Protein AF-A0A4Z2ERW6-F1 (afdb_monomer)

pLDDT: mean 84.82, std 13.08, range [41.69, 97.94]

Organism: NCBI:txid230148

Foldseek 3Di:
DVLLVCCLVQPPPNPVCLLVVLVVQLPDPPCVSPLVSLVSLLSNLLSCLPPDPVVCVSVVVSCLPVVVSLLVLLVVLLPPPDPSSVSSNVSSVSSVCSNPVRHHPCVNCPPVNVVSVVVSVVSNVPDDDPDDPPPPPDD

Nearest PDB structures (foldseek):
  4mfu-assembly1_A  TM=7.090E-01  e=1.051E+00  Homo sapiens
  8e0m-assembly2_F  TM=5.881E-01  e=2.092E+00  synthetic construct
  8e0m-assembly4_L  TM=5.191E-01  e=3.101E+00  synthetic construct
  6l88-assembly1_D  TM=2.993E-01  e=3.101E+00  Homo sapiens

Mean predicted aligned error: 7.33 Å

Secondary structure (DSSP, 8-state):
-HHHHHHHHHTTTT-THHHHHHHHHHH-S-GGGHHHHHHHHHHHHHHSTTS-SGGGHHHHHHHHHHHHHHHHHHHHHTT--SHHHHHHHHHHHHHHHHHHSS---TTTS-HHHHHHHHHHHHHHHTSPPPPP-------

Structure (mmCIF, N/CA/C/O backbone):
data_AF-A0A4Z2ERW6-F1
#
_entry.id   AF-A0A4Z2ERW6-F1
#
loop_
_atom_site.group_PDB
_atom_site.id
_atom_site.type_symbol
_atom_site.label_atom_id
_atom_site.label_alt_id
_atom_site.label_comp_id
_atom_site.label_asym_id
_atom_site.label_entity_id
_atom_site.label_seq_id
_atom_site.pdbx_PDB_ins_code
_atom_site.Cartn_x
_atom_site.Cartn_y
_atom_site.Cartn_z
_atom_site.occupancy
_atom_site.B_iso_or_equiv
_ato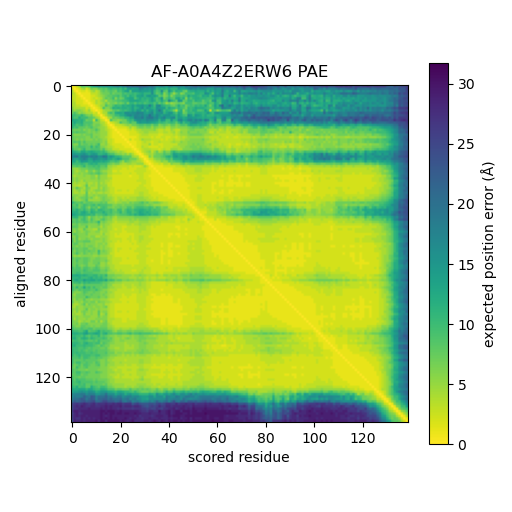m_site.auth_seq_id
_atom_site.auth_comp_id
_atom_site.auth_asym_id
_atom_site.auth_atom_id
_atom_site.pdbx_PDB_model_num
ATOM 1 N N . MET A 1 1 ? 9.194 -2.148 13.647 1.00 50.56 1 MET A N 1
ATOM 2 C CA . MET A 1 1 ? 8.745 -2.447 15.026 1.00 50.56 1 MET A CA 1
ATOM 3 C C . MET A 1 1 ? 8.130 -1.228 15.716 1.00 50.56 1 MET A C 1
ATOM 5 O O . MET A 1 1 ? 7.009 -1.355 16.183 1.00 50.56 1 MET A O 1
ATOM 9 N N . CYS A 1 2 ? 8.756 -0.044 15.706 1.00 67.50 2 CYS A N 1
ATOM 10 C CA . CYS A 1 2 ? 8.207 1.149 16.380 1.00 67.50 2 CYS A CA 1
ATOM 11 C C . CYS A 1 2 ? 6.867 1.635 15.795 1.00 67.50 2 CYS A C 1
ATOM 13 O O . CYS A 1 2 ? 5.915 1.847 16.535 1.00 67.50 2 CYS A O 1
ATOM 15 N N . LEU A 1 3 ? 6.742 1.703 14.463 1.00 66.62 3 LEU A N 1
ATOM 16 C CA . LEU A 1 3 ? 5.506 2.159 13.810 1.00 66.62 3 LEU A CA 1
ATOM 17 C C . LEU A 1 3 ? 4.289 1.269 14.128 1.00 66.62 3 LEU A C 1
ATOM 19 O O . LEU A 1 3 ? 3.176 1.758 14.267 1.00 66.62 3 LEU A O 1
ATOM 23 N N . ARG A 1 4 ? 4.513 -0.040 14.307 1.00 67.44 4 ARG A N 1
ATOM 24 C CA . ARG A 1 4 ? 3.475 -0.997 14.717 1.00 67.44 4 ARG A CA 1
ATOM 25 C C . ARG A 1 4 ? 2.907 -0.665 16.086 1.00 67.44 4 ARG A C 1
ATOM 27 O O . ARG A 1 4 ? 1.699 -0.738 16.269 1.00 67.44 4 ARG A O 1
ATOM 34 N N . ALA A 1 5 ? 3.788 -0.358 17.036 1.00 66.94 5 ALA A N 1
ATOM 35 C CA . ALA A 1 5 ? 3.394 -0.038 18.397 1.00 66.94 5 ALA A CA 1
ATOM 36 C C . ALA A 1 5 ? 2.570 1.254 18.420 1.00 66.94 5 ALA A C 1
ATOM 38 O O . ALA A 1 5 ? 1.475 1.254 18.968 1.00 66.94 5 ALA A O 1
ATOM 39 N N . ILE A 1 6 ? 3.038 2.302 17.735 1.00 70.94 6 ILE A N 1
ATOM 40 C CA . ILE A 1 6 ? 2.335 3.590 17.693 1.00 70.94 6 ILE A CA 1
ATOM 41 C C . ILE A 1 6 ? 0.962 3.433 17.022 1.00 70.94 6 ILE A C 1
ATOM 43 O O . ILE A 1 6 ? -0.043 3.814 17.605 1.00 70.94 6 ILE A O 1
ATOM 47 N N . ILE A 1 7 ? 0.874 2.774 15.858 1.00 69.69 7 ILE A N 1
ATOM 48 C CA . ILE A 1 7 ? -0.420 2.543 15.187 1.00 69.69 7 ILE A CA 1
ATOM 49 C C . ILE A 1 7 ? -1.382 1.762 16.092 1.00 69.69 7 ILE A C 1
ATOM 51 O O . ILE A 1 7 ? -2.551 2.116 16.191 1.00 69.69 7 ILE A O 1
ATOM 55 N N . LYS A 1 8 ? -0.903 0.717 16.776 1.00 67.38 8 LYS A N 1
ATOM 56 C CA . LYS A 1 8 ? -1.744 -0.104 17.656 1.00 67.38 8 LYS A CA 1
ATOM 57 C C . LYS A 1 8 ? -2.319 0.682 18.841 1.00 67.38 8 LYS A C 1
ATOM 59 O O . LYS A 1 8 ? -3.409 0.342 19.291 1.00 67.38 8 LYS A O 1
ATOM 64 N N . HIS A 1 9 ? -1.579 1.656 19.367 1.00 69.00 9 HIS A N 1
ATOM 65 C CA . HIS A 1 9 ? -1.978 2.412 20.554 1.00 69.00 9 HIS A CA 1
ATOM 66 C C . HIS A 1 9 ? -2.701 3.725 20.228 1.00 69.00 9 HIS A C 1
ATOM 68 O O . HIS A 1 9 ? -3.566 4.129 21.002 1.00 69.00 9 HIS A O 1
ATOM 74 N N . ASP A 1 10 ? -2.402 4.345 19.083 1.00 71.69 10 ASP A N 1
ATOM 75 C CA . ASP A 1 10 ? -2.850 5.705 18.780 1.00 71.69 10 ASP A CA 1
ATOM 76 C C . ASP A 1 10 ? -3.828 5.803 17.600 1.00 71.69 10 ASP A C 1
ATOM 78 O O . ASP A 1 10 ? -4.495 6.824 17.463 1.00 71.69 10 ASP A O 1
ATOM 82 N N . PHE A 1 11 ? -3.984 4.779 16.756 1.00 67.44 11 PHE A N 1
ATOM 83 C CA . PHE A 1 11 ? -4.974 4.798 15.670 1.00 67.44 11 PHE A CA 1
ATOM 84 C C . PHE A 1 11 ? -6.247 4.014 16.062 1.00 67.44 11 PHE A C 1
ATOM 86 O O . PHE A 1 11 ? -6.133 2.931 16.640 1.00 67.44 11 PHE A O 1
ATOM 93 N N . PRO A 1 12 ? -7.464 4.520 15.761 1.00 58.66 12 PRO A N 1
ATOM 94 C CA . PRO A 1 12 ? -7.774 5.741 15.002 1.00 58.66 12 PRO A CA 1
ATOM 95 C C . PRO A 1 12 ? -7.845 7.038 15.821 1.00 58.66 12 PRO A C 1
ATOM 97 O O . PRO A 1 12 ? -7.903 8.107 15.229 1.00 58.66 12 PRO A O 1
ATOM 100 N N . GLY A 1 13 ? -7.847 6.979 17.155 1.00 70.50 13 GLY A N 1
ATOM 101 C CA . GLY A 1 13 ? -8.175 8.141 17.993 1.00 70.50 13 GLY A CA 1
ATOM 102 C C . GLY A 1 13 ? -7.137 9.273 17.996 1.00 70.50 13 GLY A C 1
ATOM 103 O O . GLY A 1 13 ? -7.459 10.414 17.688 1.00 70.50 13 GLY A O 1
ATOM 104 N N . ARG A 1 14 ? -5.890 8.983 18.375 1.00 55.84 14 ARG A N 1
ATOM 105 C CA . ARG A 1 14 ? -4.827 9.983 18.603 1.00 55.84 14 ARG A CA 1
ATOM 106 C C . ARG A 1 14 ? -3.962 10.275 17.374 1.00 55.84 14 ARG A C 1
ATOM 108 O O . ARG A 1 14 ? -3.227 11.258 17.386 1.00 55.84 14 ARG A O 1
ATOM 115 N N . TRP A 1 15 ? -4.026 9.453 16.322 1.00 62.94 15 TRP A N 1
ATOM 116 C CA . TRP A 1 15 ? -3.133 9.573 15.164 1.00 62.94 15 TRP A CA 1
ATOM 117 C C . TRP A 1 15 ? -3.826 9.420 13.803 1.00 62.94 15 TRP A C 1
ATOM 119 O O . TRP A 1 15 ? -3.407 8.636 12.955 1.00 62.94 15 TRP A O 1
ATOM 129 N N . THR A 1 16 ? -4.868 10.212 13.558 1.00 67.62 16 THR A N 1
ATOM 130 C CA . THR A 1 16 ? -5.555 10.299 12.252 1.00 67.62 16 THR A CA 1
ATOM 131 C C . THR A 1 16 ? -4.642 10.804 11.126 1.00 67.62 16 THR A C 1
ATOM 133 O O . THR A 1 16 ? -4.695 10.295 10.009 1.00 67.62 16 THR A O 1
ATOM 136 N N . ALA A 1 17 ? -3.713 11.713 11.445 1.00 74.38 17 ALA A N 1
ATOM 137 C CA . ALA A 1 17 ? -2.782 12.335 10.495 1.00 74.38 17 ALA A CA 1
ATOM 138 C C . ALA A 1 17 ? -1.826 11.356 9.779 1.00 74.38 17 ALA A C 1
ATOM 140 O O . ALA A 1 17 ? -1.122 11.745 8.843 1.00 74.38 17 ALA A O 1
ATOM 141 N N . ILE A 1 18 ? -1.744 10.091 10.2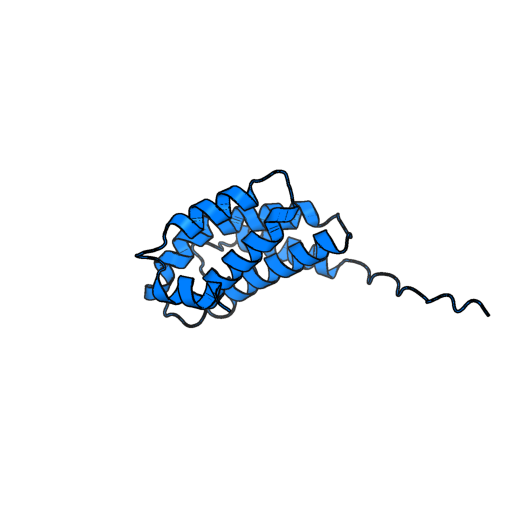14 1.00 75.19 18 ILE A N 1
ATOM 142 C CA . ILE A 1 18 ? -0.964 9.073 9.500 1.00 75.19 18 ILE A CA 1
ATOM 143 C C . ILE A 1 18 ? -1.540 8.802 8.106 1.00 75.19 18 ILE A C 1
ATOM 145 O O . ILE A 1 18 ? -0.771 8.599 7.167 1.00 75.19 18 ILE A O 1
ATOM 149 N N . VAL A 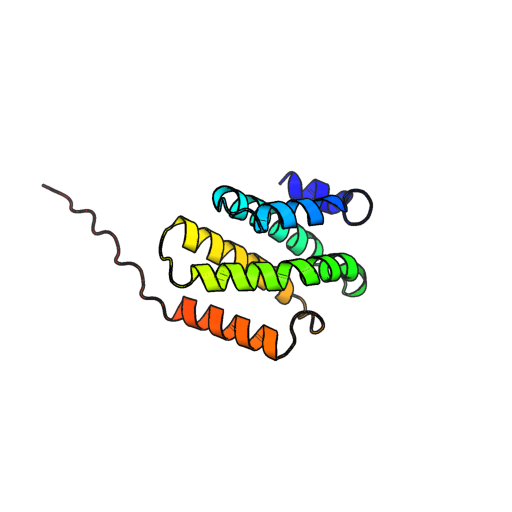1 19 ? -2.867 8.853 7.960 1.00 80.12 19 VAL A N 1
ATOM 150 C CA . VAL A 1 19 ? -3.551 8.677 6.674 1.00 80.12 19 VAL A CA 1
ATOM 151 C C . VAL A 1 19 ? -3.142 9.816 5.734 1.00 80.12 19 VAL A C 1
ATOM 153 O O . VAL A 1 19 ? -2.620 9.568 4.648 1.00 80.12 19 VAL A O 1
ATOM 156 N N . ASP A 1 20 ? -3.223 11.062 6.193 1.00 82.81 20 ASP A N 1
ATOM 157 C CA . ASP A 1 20 ? -2.844 12.222 5.379 1.00 82.81 20 ASP A CA 1
ATOM 158 C C . ASP A 1 20 ? -1.377 12.160 4.935 1.00 82.81 20 ASP A C 1
ATOM 160 O O . ASP A 1 20 ? -1.062 12.344 3.758 1.00 82.81 20 ASP A O 1
ATOM 164 N N . LYS A 1 21 ? -0.463 11.809 5.851 1.00 84.00 21 LYS A N 1
ATOM 165 C CA . LYS A 1 21 ? 0.968 11.679 5.534 1.00 84.00 21 LYS A CA 1
ATOM 166 C C . LYS A 1 21 ? 1.242 10.564 4.528 1.00 84.00 21 LYS A C 1
ATOM 168 O O . LYS A 1 21 ? 2.002 10.779 3.585 1.00 84.00 21 LYS A O 1
ATOM 173 N N . ILE A 1 22 ? 0.642 9.383 4.703 1.00 85.81 22 ILE A N 1
ATOM 174 C CA . ILE A 1 22 ? 0.785 8.276 3.742 1.00 85.81 22 ILE A CA 1
ATOM 175 C C . ILE A 1 22 ? 0.282 8.720 2.365 1.00 85.81 22 ILE A C 1
ATOM 177 O O . ILE A 1 22 ? 0.975 8.491 1.372 1.00 85.81 22 ILE A O 1
ATOM 181 N N . GLY A 1 23 ? -0.870 9.394 2.307 1.00 85.00 23 GLY A N 1
ATOM 182 C CA . GLY A 1 23 ? -1.443 9.915 1.066 1.00 85.00 23 GLY A CA 1
ATOM 183 C C . GLY A 1 23 ? -0.515 10.899 0.364 1.00 85.00 23 GLY A C 1
ATOM 184 O O . GLY A 1 23 ? -0.210 10.719 -0.815 1.00 85.00 23 GLY A O 1
ATOM 185 N N . MET A 1 24 ? 0.005 11.878 1.102 1.00 87.12 24 MET A N 1
ATOM 186 C CA . MET A 1 24 ? 0.884 12.918 0.569 1.00 87.12 24 MET A CA 1
ATOM 187 C C . MET A 1 24 ? 2.164 12.334 -0.052 1.00 87.12 24 MET A C 1
ATOM 189 O O . MET A 1 24 ? 2.541 12.693 -1.167 1.00 87.12 24 MET A O 1
ATOM 193 N N . TYR A 1 25 ? 2.808 11.375 0.618 1.00 85.81 25 TYR A N 1
ATOM 194 C CA . TYR A 1 25 ? 4.017 10.736 0.089 1.00 85.81 25 TYR A CA 1
ATOM 195 C C . TYR A 1 25 ? 3.731 9.789 -1.087 1.00 85.81 25 TYR A C 1
ATOM 197 O O . TYR A 1 25 ? 4.495 9.782 -2.053 1.00 85.81 25 TYR A O 1
ATOM 205 N N . LEU A 1 26 ? 2.613 9.048 -1.072 1.00 86.25 26 LEU A N 1
ATOM 206 C CA . LEU A 1 26 ? 2.198 8.205 -2.205 1.00 86.25 26 LEU A CA 1
ATOM 207 C C . LEU A 1 26 ? 1.837 9.012 -3.458 1.00 86.25 26 LEU A C 1
ATOM 209 O O . LEU A 1 26 ? 1.842 8.457 -4.556 1.00 86.25 26 LEU A O 1
ATOM 213 N N . GLN A 1 27 ? 1.502 10.293 -3.322 1.00 84.81 27 GLN A N 1
ATOM 214 C CA . GLN A 1 27 ? 1.246 11.199 -4.447 1.00 84.81 27 GLN A CA 1
ATOM 215 C C . GLN A 1 27 ? 2.504 11.926 -4.933 1.00 84.81 27 GLN A C 1
ATOM 217 O O . GLN A 1 27 ? 2.478 12.541 -5.998 1.00 84.81 27 GLN A O 1
ATOM 222 N N . SER A 1 28 ? 3.608 11.865 -4.185 1.00 81.19 28 SER A N 1
ATOM 223 C CA . SER A 1 28 ? 4.831 12.557 -4.580 1.00 81.19 28 SER A CA 1
ATOM 224 C C . SER A 1 28 ? 5.383 12.001 -5.897 1.00 81.19 28 SER A C 1
ATOM 226 O O . SER A 1 28 ? 5.361 10.792 -6.138 1.00 81.19 28 SER A O 1
ATOM 228 N N . GLN A 1 29 ? 5.910 12.892 -6.741 1.00 73.31 29 GLN A N 1
ATOM 229 C CA . GLN A 1 29 ? 6.588 12.520 -7.991 1.00 73.31 29 GLN A CA 1
ATOM 230 C C . GLN A 1 29 ? 7.936 11.826 -7.731 1.00 73.31 29 GLN A C 1
ATOM 232 O O . GLN A 1 29 ? 8.484 11.169 -8.611 1.00 73.31 29 GLN A O 1
ATOM 237 N N . ASN A 1 30 ? 8.468 11.945 -6.509 1.00 69.50 30 ASN A N 1
ATOM 238 C CA . ASN A 1 30 ? 9.691 11.277 -6.097 1.00 69.50 30 ASN A CA 1
ATOM 239 C C . ASN A 1 30 ? 9.376 9.886 -5.525 1.00 69.50 30 ASN A C 1
ATOM 241 O O . ASN A 1 30 ? 9.043 9.733 -4.343 1.00 69.50 30 ASN A O 1
ATOM 245 N N . GLY A 1 31 ? 9.556 8.863 -6.365 1.00 71.56 31 GLY A N 1
ATOM 246 C CA . GLY A 1 31 ? 9.328 7.461 -6.007 1.00 71.56 31 GLY A CA 1
ATOM 247 C C . GLY A 1 31 ? 10.149 6.951 -4.817 1.00 71.56 31 GLY A C 1
ATOM 248 O O . GLY A 1 31 ? 9.777 5.945 -4.211 1.00 71.56 31 GLY A O 1
ATOM 249 N N . GLY A 1 32 ? 11.206 7.664 -4.406 1.00 77.06 32 GLY A N 1
ATOM 250 C CA . GLY A 1 32 ? 12.006 7.323 -3.227 1.00 77.06 32 GLY A CA 1
ATOM 251 C C . GLY A 1 32 ? 11.210 7.298 -1.915 1.00 77.06 32 GLY A C 1
ATOM 252 O O . GLY A 1 32 ? 11.574 6.569 -0.995 1.00 77.06 32 GLY A O 1
ATOM 253 N N . SER A 1 33 ? 10.093 8.031 -1.828 1.00 82.12 33 SER A N 1
ATOM 254 C CA . SER A 1 33 ? 9.244 8.046 -0.627 1.00 82.12 33 SER A CA 1
ATOM 255 C C . SER A 1 33 ? 8.146 6.972 -0.618 1.00 82.12 33 SER A C 1
ATOM 257 O O . SER A 1 33 ? 7.665 6.603 0.457 1.00 82.12 33 SER A O 1
ATOM 259 N N . TRP A 1 34 ? 7.788 6.406 -1.780 1.00 90.06 34 TRP A N 1
ATOM 260 C CA . TRP A 1 34 ? 6.668 5.464 -1.901 1.00 90.06 34 TRP A CA 1
ATOM 261 C C . TRP A 1 34 ? 6.862 4.222 -1.041 1.00 90.06 34 TRP A C 1
ATOM 263 O O . TRP A 1 34 ? 5.940 3.797 -0.347 1.00 90.06 34 TRP A O 1
ATOM 273 N N . TYR A 1 35 ? 8.068 3.653 -1.039 1.00 91.06 35 TYR A N 1
ATOM 274 C CA . TYR A 1 35 ? 8.333 2.423 -0.298 1.00 91.06 35 TYR A CA 1
ATOM 275 C C . TYR A 1 35 ? 8.124 2.596 1.216 1.00 91.06 35 TYR A C 1
ATOM 277 O O . TYR A 1 35 ? 7.504 1.745 1.854 1.00 91.06 35 TYR A O 1
ATOM 285 N N . GLY A 1 36 ? 8.556 3.725 1.789 1.00 90.44 36 GLY A N 1
ATOM 286 C CA . GLY A 1 36 ? 8.340 4.040 3.206 1.00 90.44 36 GLY A CA 1
ATOM 287 C C . GLY A 1 36 ? 6.855 4.164 3.559 1.00 90.44 36 GLY A C 1
ATOM 288 O O . GLY A 1 36 ? 6.398 3.590 4.550 1.00 90.44 36 GLY A O 1
ATOM 289 N N . SER A 1 37 ? 6.078 4.838 2.711 1.00 92.25 37 SER A N 1
ATOM 290 C CA . SER A 1 37 ? 4.626 4.979 2.880 1.00 92.25 37 SER A CA 1
ATOM 291 C C . SER A 1 37 ? 3.889 3.651 2.754 1.00 92.25 37 SER A C 1
ATOM 293 O O . SER A 1 37 ? 2.973 3.378 3.526 1.00 92.25 37 SER A O 1
ATOM 295 N N . LEU A 1 38 ? 4.316 2.786 1.833 1.00 95.12 38 LEU A N 1
ATOM 296 C CA . LEU A 1 38 ? 3.764 1.442 1.674 1.00 95.12 38 LEU A CA 1
ATOM 297 C C . LEU A 1 38 ? 4.109 0.532 2.860 1.00 95.12 38 LEU A C 1
ATOM 299 O O . LEU A 1 38 ? 3.287 -0.286 3.270 1.00 95.12 38 LEU A O 1
ATOM 303 N N . LEU A 1 39 ? 5.296 0.673 3.454 1.00 93.31 39 LEU A N 1
ATOM 304 C CA . LEU A 1 39 ? 5.632 -0.016 4.704 1.00 93.31 39 LEU A CA 1
ATOM 305 C C . LEU A 1 39 ? 4.742 0.455 5.861 1.00 93.31 39 LEU A C 1
ATOM 307 O O . LEU A 1 39 ? 4.287 -0.371 6.657 1.00 93.31 39 LEU A O 1
ATOM 311 N N . ALA A 1 40 ? 4.456 1.757 5.933 1.00 92.06 40 ALA A N 1
ATOM 312 C CA . ALA A 1 40 ? 3.549 2.312 6.930 1.00 92.06 40 ALA A CA 1
ATOM 313 C C . ALA A 1 40 ? 2.112 1.813 6.750 1.00 92.06 40 ALA A C 1
ATOM 315 O O . ALA A 1 40 ? 1.504 1.324 7.704 1.00 92.06 40 ALA A O 1
ATOM 316 N N . LEU A 1 41 ? 1.610 1.837 5.514 1.00 94.31 41 LEU A N 1
ATOM 317 C CA . LEU A 1 41 ? 0.293 1.315 5.167 1.00 94.31 41 LEU A CA 1
ATOM 318 C C . LEU A 1 41 ? 0.184 -0.185 5.462 1.00 94.31 41 LEU A C 1
ATOM 320 O O . LEU A 1 41 ? -0.784 -0.628 6.071 1.00 94.31 41 LEU A O 1
ATOM 324 N N . TYR A 1 42 ? 1.202 -0.975 5.119 1.00 94.94 42 TYR A N 1
ATOM 325 C CA . TYR A 1 42 ? 1.240 -2.397 5.464 1.00 94.94 42 TYR A CA 1
ATOM 326 C C . TYR A 1 42 ? 1.140 -2.625 6.969 1.00 94.94 42 TYR A C 1
ATOM 328 O O . TYR A 1 42 ? 0.429 -3.523 7.421 1.00 94.94 42 TYR A O 1
ATOM 336 N N . GLN A 1 43 ? 1.821 -1.797 7.761 1.00 91.25 43 GLN A N 1
ATOM 337 C CA . GLN A 1 43 ? 1.751 -1.905 9.206 1.00 91.25 43 GLN A CA 1
ATOM 338 C C . GLN A 1 43 ? 0.371 -1.528 9.761 1.00 91.25 43 GLN A C 1
ATOM 340 O O . GLN A 1 43 ? -0.067 -2.145 10.738 1.00 91.25 43 GLN A O 1
ATOM 345 N N . LEU A 1 44 ? -0.322 -0.578 9.128 1.00 90.50 44 LEU A N 1
ATOM 346 C CA . LEU A 1 44 ? -1.714 -0.260 9.431 1.00 90.50 44 LEU A CA 1
ATOM 347 C C . LEU A 1 44 ? -2.613 -1.472 9.175 1.00 90.50 44 LEU A C 1
ATOM 349 O O . LEU A 1 44 ? -3.234 -1.962 10.115 1.00 90.50 44 LEU A O 1
ATOM 353 N N . VAL A 1 45 ? -2.586 -2.043 7.966 1.00 92.62 45 VAL A N 1
ATOM 354 C CA . VAL A 1 45 ? -3.404 -3.223 7.620 1.00 92.62 45 VAL A CA 1
ATOM 355 C C . VAL A 1 45 ? -3.119 -4.398 8.563 1.00 92.62 45 VAL A C 1
ATOM 357 O O . VAL A 1 45 ? -4.040 -4.977 9.136 1.00 92.62 45 VAL A O 1
ATOM 360 N N . LYS A 1 46 ? -1.840 -4.708 8.820 1.00 90.75 46 LYS A N 1
ATOM 361 C CA . LYS A 1 46 ? -1.446 -5.817 9.709 1.00 90.75 46 LYS A CA 1
ATOM 362 C C . LYS A 1 46 ? -1.874 -5.627 11.164 1.00 90.75 46 LYS A C 1
ATOM 364 O O . LYS A 1 46 ? -1.998 -6.612 11.886 1.00 90.75 46 LYS A O 1
ATOM 369 N N . THR A 1 47 ? -2.094 -4.395 11.619 1.00 88.88 47 THR A N 1
ATOM 370 C CA . THR A 1 47 ? -2.600 -4.134 12.980 1.00 88.88 47 THR A CA 1
ATOM 371 C C . THR A 1 47 ? -4.051 -4.591 13.145 1.00 88.88 47 THR A C 1
ATOM 373 O O . THR A 1 47 ? -4.449 -4.995 14.238 1.00 88.88 47 THR A O 1
ATOM 376 N N . TYR A 1 48 ? -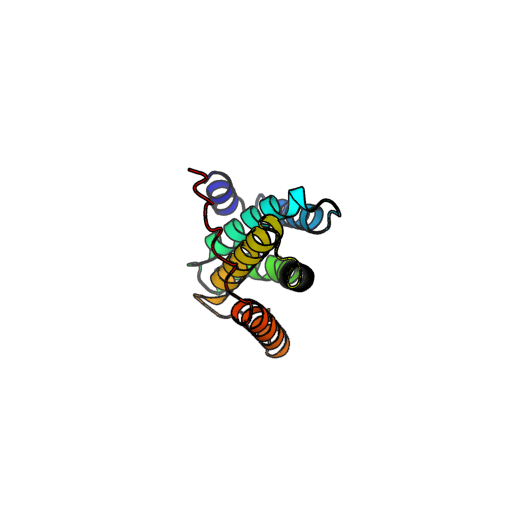4.811 -4.605 12.050 1.00 87.81 48 TYR A N 1
ATOM 377 C CA . TYR A 1 48 ? -6.217 -4.999 12.012 1.00 87.81 48 TYR A CA 1
ATOM 378 C C . TYR A 1 48 ? -6.443 -6.430 11.495 1.00 87.81 48 TYR A C 1
ATOM 380 O O . TYR A 1 48 ? -7.582 -6.889 11.422 1.00 87.81 48 TYR A O 1
ATOM 388 N N . GLU A 1 49 ? -5.377 -7.173 11.183 1.00 83.38 49 GLU A N 1
ATOM 389 C CA . GLU A 1 49 ? -5.419 -8.515 10.577 1.00 83.38 49 GLU A CA 1
ATOM 390 C C . GLU A 1 49 ? -6.231 -9.546 11.386 1.00 83.38 49 GLU A C 1
ATOM 392 O O . GLU A 1 49 ? -6.921 -10.368 10.794 1.00 83.38 49 GLU A O 1
ATOM 397 N N . TYR A 1 50 ? -6.225 -9.452 12.717 1.00 83.81 50 TYR A N 1
ATOM 398 C CA . TYR A 1 50 ? -6.965 -10.362 13.612 1.00 83.81 50 TYR A CA 1
ATOM 399 C C . TYR A 1 50 ? -8.119 -9.677 14.353 1.00 83.81 50 TYR A C 1
ATOM 401 O O . TYR A 1 50 ? -8.688 -10.241 15.284 1.00 83.81 50 TYR A O 1
ATOM 409 N N . ARG A 1 51 ? -8.429 -8.428 13.990 1.00 83.56 51 ARG A N 1
ATOM 410 C CA . ARG A 1 51 ? -9.534 -7.668 14.580 1.00 83.56 51 ARG A CA 1
ATOM 411 C C . ARG A 1 51 ? -10.865 -8.175 14.031 1.00 83.56 51 ARG A C 1
ATOM 413 O O . ARG A 1 51 ? -10.935 -8.584 12.871 1.00 83.56 51 ARG A O 1
ATOM 420 N N . LYS A 1 52 ? -11.907 -8.135 14.863 1.00 81.19 52 LYS A N 1
ATOM 421 C CA . LYS A 1 52 ? -13.275 -8.484 14.457 1.00 81.19 52 LYS A CA 1
ATOM 422 C C . LYS A 1 52 ? -13.797 -7.496 13.402 1.00 81.19 52 LYS A C 1
ATOM 424 O O . LYS A 1 52 ? -13.241 -6.412 13.235 1.00 81.19 52 LYS A O 1
ATOM 429 N N . ALA A 1 53 ? -14.832 -7.888 12.659 1.00 77.75 53 ALA A N 1
ATOM 430 C CA . ALA A 1 53 ? -15.349 -7.111 11.527 1.00 77.75 53 ALA A CA 1
ATOM 431 C C . ALA A 1 53 ? -15.843 -5.705 11.921 1.00 77.75 53 ALA A C 1
ATOM 433 O O . ALA A 1 53 ? -15.609 -4.750 11.188 1.00 77.75 53 ALA A O 1
ATOM 434 N N . ASP A 1 54 ? -16.460 -5.577 13.093 1.00 80.06 54 ASP A N 1
ATOM 435 C CA . ASP A 1 54 ? -16.906 -4.326 13.715 1.00 80.06 54 ASP A CA 1
ATOM 436 C C . ASP A 1 54 ? -15.737 -3.402 14.098 1.00 80.06 54 ASP A C 1
ATOM 438 O O . ASP A 1 54 ? -15.795 -2.197 13.882 1.00 80.06 54 ASP A O 1
ATOM 442 N N . GLU A 1 55 ? -14.620 -3.958 14.571 1.00 85.00 55 GLU A N 1
ATOM 443 C CA . GLU A 1 55 ? -13.416 -3.187 14.922 1.00 85.00 55 GLU A CA 1
ATOM 444 C C . GLU A 1 55 ? -12.594 -2.738 13.695 1.00 85.00 55 GLU A C 1
ATOM 446 O O . GLU A 1 55 ? -11.605 -2.015 13.837 1.00 85.00 55 GLU A O 1
ATOM 451 N N . ARG A 1 56 ? -12.953 -3.183 12.483 1.00 88.06 56 ARG A N 1
ATOM 452 C CA . ARG A 1 56 ? -12.208 -2.908 11.241 1.00 88.06 56 ARG A CA 1
ATOM 453 C C . ARG A 1 56 ? -12.653 -1.656 10.504 1.00 88.06 56 ARG A C 1
ATOM 455 O O . ARG A 1 56 ? -11.957 -1.253 9.575 1.00 88.06 56 ARG A O 1
ATOM 462 N N . GLU A 1 57 ? -13.751 -1.028 10.903 1.00 88.81 57 GLU A N 1
ATOM 463 C CA . GLU A 1 57 ? -14.283 0.166 10.239 1.00 88.81 57 GLU A CA 1
ATOM 464 C C . GLU A 1 57 ? -13.217 1.260 9.983 1.00 88.81 57 GLU A C 1
ATOM 466 O O . GLU A 1 57 ? -13.105 1.711 8.839 1.00 88.81 57 GLU A O 1
ATOM 471 N N . PRO A 1 58 ? -12.312 1.595 10.930 1.00 89.38 58 PRO A N 1
ATOM 472 C CA . PRO A 1 58 ? -11.293 2.618 10.686 1.00 89.38 58 PRO A CA 1
ATOM 473 C C . PRO A 1 58 ? -10.260 2.218 9.625 1.00 89.38 58 PRO A C 1
ATOM 475 O O . PRO A 1 58 ? -9.770 3.059 8.869 1.00 89.38 58 PRO A O 1
ATOM 478 N N . LEU A 1 59 ? -9.932 0.923 9.542 1.00 90.88 59 LEU A N 1
ATOM 479 C CA . LEU A 1 59 ? -9.093 0.399 8.467 1.00 90.88 59 LEU A CA 1
ATOM 480 C C . LEU A 1 59 ? -9.819 0.522 7.122 1.00 90.88 59 LEU A C 1
ATOM 482 O O . LEU A 1 59 ? -9.202 0.899 6.128 1.00 90.88 59 LEU A O 1
ATOM 486 N N . LEU A 1 60 ? -11.106 0.181 7.083 1.00 91.75 60 LEU A N 1
ATOM 487 C CA . LEU A 1 60 ? -11.896 0.174 5.854 1.00 91.75 60 LEU A CA 1
ATOM 488 C C . LEU A 1 60 ? -12.031 1.590 5.283 1.00 91.75 60 LEU A C 1
ATOM 490 O O . LEU A 1 60 ? -11.807 1.771 4.088 1.00 91.75 60 LEU A O 1
ATOM 494 N N . ALA A 1 61 ? -12.259 2.590 6.139 1.00 90.81 61 ALA A N 1
ATOM 495 C CA . ALA A 1 61 ? -12.257 4.001 5.758 1.00 90.81 61 ALA A CA 1
ATOM 496 C C . ALA A 1 61 ? -10.906 4.445 5.160 1.00 90.81 61 ALA A C 1
ATOM 498 O O . ALA A 1 61 ? -10.863 5.056 4.094 1.00 90.81 61 ALA A O 1
ATOM 499 N N . ALA A 1 62 ? -9.781 4.077 5.787 1.00 91.56 62 ALA A N 1
ATOM 500 C CA . ALA A 1 62 ? -8.455 4.389 5.247 1.00 91.56 62 ALA A CA 1
ATOM 501 C C . ALA A 1 62 ? -8.197 3.686 3.898 1.00 91.56 62 ALA A C 1
ATOM 503 O O . ALA A 1 62 ? -7.675 4.285 2.955 1.00 91.56 62 ALA A O 1
ATOM 504 N N . MET A 1 63 ? -8.580 2.413 3.778 1.00 94.38 63 MET A N 1
ATOM 505 C CA . MET A 1 63 ? -8.381 1.640 2.551 1.00 94.38 63 MET A CA 1
ATOM 506 C C . MET A 1 63 ? -9.293 2.082 1.407 1.00 94.38 63 MET A C 1
ATOM 508 O O . MET A 1 63 ? -8.908 1.894 0.257 1.00 94.38 63 MET A O 1
ATOM 512 N N . GLN A 1 64 ? -10.425 2.736 1.676 1.00 93.31 64 GLN A N 1
ATOM 513 C CA . GLN A 1 64 ? -11.241 3.368 0.635 1.00 93.31 64 GLN A CA 1
ATOM 514 C C . GLN A 1 64 ? -10.451 4.424 -0.157 1.00 93.31 64 GLN A C 1
ATOM 516 O O . GLN A 1 64 ? -10.655 4.583 -1.357 1.00 93.31 64 GLN A O 1
ATOM 521 N N . ILE A 1 65 ? -9.494 5.086 0.498 1.00 92.19 65 ILE A N 1
ATOM 522 C CA . ILE A 1 65 ? -8.604 6.077 -0.114 1.00 92.19 65 ILE A CA 1
ATOM 523 C C . ILE A 1 65 ? -7.379 5.390 -0.732 1.00 92.19 65 ILE A C 1
ATOM 525 O O . ILE A 1 65 ? -6.994 5.675 -1.868 1.00 92.19 65 ILE A O 1
ATOM 529 N N . PHE A 1 66 ? -6.736 4.481 0.007 1.00 94.75 66 PHE A N 1
ATOM 530 C CA . PHE A 1 66 ? -5.441 3.940 -0.413 1.00 94.75 66 PHE A CA 1
ATOM 531 C C . PHE A 1 66 ? -5.512 2.801 -1.416 1.00 94.75 66 PHE A C 1
ATOM 533 O O . PHE A 1 66 ? -4.605 2.697 -2.241 1.00 94.75 66 PHE A O 1
ATOM 540 N N . LEU A 1 67 ? -6.540 1.951 -1.362 1.00 95.44 67 LEU A N 1
ATOM 541 C CA . LEU A 1 67 ? -6.664 0.798 -2.252 1.00 95.44 67 LEU A CA 1
ATOM 542 C C . LEU A 1 67 ? -6.610 1.191 -3.741 1.00 95.44 67 LEU A C 1
ATOM 544 O O . LEU A 1 67 ? -5.751 0.645 -4.436 1.00 95.44 67 LEU A O 1
ATOM 548 N N . PRO A 1 68 ? -7.411 2.158 -4.241 1.00 95.31 68 PRO A N 1
ATOM 549 C CA . PRO A 1 68 ? -7.317 2.572 -5.642 1.00 95.31 68 PRO A CA 1
ATOM 550 C C . PRO A 1 68 ? -5.948 3.182 -5.974 1.00 95.31 68 PRO A C 1
ATOM 552 O O . PRO A 1 68 ? -5.400 2.933 -7.047 1.00 95.31 68 PRO A O 1
ATOM 555 N N . ARG A 1 69 ? -5.331 3.925 -5.040 1.00 94.81 69 ARG A N 1
ATOM 556 C CA . ARG A 1 69 ? -4.013 4.537 -5.269 1.00 94.81 69 ARG A CA 1
ATOM 557 C C . ARG A 1 69 ? -2.906 3.496 -5.420 1.00 94.81 69 ARG A C 1
ATOM 559 O O . ARG A 1 69 ? -2.093 3.614 -6.337 1.00 94.81 69 ARG A O 1
ATOM 566 N N . ILE A 1 70 ? -2.851 2.497 -4.536 1.00 96.38 70 ILE A N 1
ATOM 567 C CA . ILE A 1 70 ? -1.832 1.439 -4.615 1.00 96.38 70 ILE A CA 1
ATOM 568 C C . ILE A 1 70 ? -2.082 0.506 -5.801 1.00 96.38 70 ILE A C 1
ATOM 570 O O . ILE A 1 70 ? -1.119 0.029 -6.393 1.00 96.38 70 ILE A O 1
ATOM 574 N N . GLN A 1 71 ? -3.345 0.297 -6.186 1.00 96.56 71 GLN A N 1
ATOM 575 C CA . GLN A 1 71 ? -3.711 -0.455 -7.384 1.00 96.56 71 GLN A CA 1
ATOM 576 C C . GLN A 1 71 ? -3.235 0.260 -8.658 1.00 96.56 71 GLN A C 1
ATOM 578 O O . GLN A 1 71 ? -2.586 -0.344 -9.506 1.00 96.56 71 GLN A O 1
ATOM 583 N N . GLN A 1 72 ? -3.461 1.572 -8.767 1.00 95.19 72 GLN A N 1
ATOM 584 C CA . GLN A 1 72 ? -2.928 2.366 -9.874 1.00 95.19 72 GLN A CA 1
ATOM 585 C C . GLN A 1 72 ? -1.393 2.326 -9.910 1.00 95.19 72 GLN A C 1
ATOM 587 O O . GLN A 1 72 ? -0.803 2.186 -10.979 1.00 95.19 72 GLN A O 1
ATOM 592 N N . LEU A 1 73 ? -0.743 2.442 -8.747 1.00 94.69 73 LEU A N 1
ATOM 593 C CA . LEU A 1 73 ? 0.714 2.432 -8.649 1.00 94.69 73 LEU A CA 1
ATOM 594 C C . LEU A 1 73 ? 1.312 1.095 -9.108 1.00 94.69 73 LEU A C 1
ATOM 596 O O . LEU A 1 73 ? 2.267 1.100 -9.879 1.00 94.69 73 LEU A O 1
ATOM 600 N N . ILE A 1 74 ? 0.758 -0.046 -8.677 1.00 96.12 74 ILE A N 1
ATOM 601 C CA . ILE A 1 74 ? 1.263 -1.348 -9.132 1.00 96.12 74 ILE A CA 1
ATOM 602 C C . ILE A 1 74 ? 1.052 -1.524 -10.637 1.00 96.12 74 ILE A C 1
ATOM 604 O O . ILE A 1 74 ? 1.992 -1.948 -11.300 1.00 96.12 74 ILE A O 1
ATOM 608 N N . SER A 1 75 ? -0.100 -1.113 -11.184 1.00 95.50 75 SER A N 1
ATOM 609 C CA . SER A 1 75 ? -0.376 -1.170 -12.626 1.00 95.50 75 SER A CA 1
ATOM 610 C C . SER A 1 75 ? 0.626 -0.355 -13.446 1.00 95.50 75 SER A C 1
ATOM 612 O O . SER A 1 75 ? 1.124 -0.840 -14.458 1.00 95.50 75 SER A O 1
ATOM 614 N N . GLN A 1 76 ? 0.979 0.851 -12.987 1.00 93.75 76 GLN A N 1
ATOM 615 C CA . GLN A 1 76 ? 1.998 1.696 -13.628 1.00 93.75 76 GLN A CA 1
ATOM 616 C C . GLN A 1 76 ? 3.385 1.048 -13.626 1.00 93.75 76 GLN A C 1
ATOM 618 O O . GLN A 1 76 ? 4.155 1.220 -14.565 1.00 93.75 76 GLN A O 1
ATOM 623 N N . LEU A 1 77 ? 3.697 0.294 -12.574 1.00 93.50 77 LEU A N 1
ATOM 624 C CA . LEU A 1 77 ? 4.994 -0.344 -12.393 1.00 93.50 77 LEU A CA 1
ATOM 625 C C . LEU A 1 77 ? 5.094 -1.719 -13.067 1.00 93.50 77 LEU A C 1
ATOM 627 O O . LEU A 1 77 ? 6.186 -2.280 -13.101 1.00 93.50 77 LEU A O 1
ATOM 631 N N . LEU A 1 78 ? 4.007 -2.272 -13.624 1.00 93.19 78 LEU A N 1
ATOM 632 C CA . LEU A 1 78 ? 4.013 -3.632 -14.180 1.00 93.19 78 LEU A CA 1
ATOM 633 C C . LEU A 1 78 ? 5.047 -3.830 -15.298 1.00 93.19 78 LEU A C 1
ATOM 635 O O . LEU A 1 78 ? 5.634 -4.905 -15.388 1.00 93.19 78 LEU A O 1
ATOM 639 N N . ALA A 1 79 ? 5.274 -2.807 -16.123 1.00 90.81 79 ALA A N 1
ATOM 640 C CA . ALA A 1 79 ? 6.243 -2.854 -17.218 1.00 90.81 79 ALA A CA 1
ATOM 641 C C . ALA A 1 79 ? 7.694 -2.591 -16.767 1.00 90.81 79 ALA A C 1
ATOM 643 O O . ALA A 1 79 ? 8.632 -2.883 -17.505 1.00 90.81 79 ALA A O 1
ATOM 644 N N . ASP A 1 80 ? 7.898 -2.045 -15.565 1.00 90.75 80 ASP A N 1
ATOM 645 C CA . ASP A 1 80 ? 9.219 -1.707 -15.039 1.00 90.75 80 ASP A CA 1
ATOM 646 C C . ASP A 1 80 ? 9.795 -2.887 -14.238 1.00 90.75 80 ASP A C 1
ATOM 648 O O . ASP A 1 80 ? 9.343 -3.197 -13.131 1.00 90.75 80 ASP A O 1
ATOM 652 N N . ALA A 1 81 ? 10.819 -3.532 -14.804 1.00 88.31 81 ALA A N 1
ATOM 653 C CA . ALA A 1 81 ? 11.525 -4.675 -14.224 1.00 88.31 81 ALA A CA 1
ATOM 654 C C . ALA A 1 81 ? 12.738 -4.293 -13.349 1.00 88.31 81 ALA A C 1
ATOM 656 O O . ALA A 1 81 ? 13.519 -5.163 -12.953 1.00 88.31 81 ALA A O 1
ATOM 657 N N . THR A 1 82 ? 12.932 -3.011 -13.023 1.00 91.12 82 THR A N 1
ATOM 658 C CA . THR A 1 82 ? 13.990 -2.605 -12.092 1.00 91.12 82 THR A CA 1
ATOM 659 C C . THR A 1 82 ? 13.771 -3.218 -10.707 1.00 91.12 82 THR A C 1
ATOM 661 O O . THR A 1 82 ? 12.645 -3.408 -10.244 1.00 91.12 82 THR A O 1
ATOM 664 N N . ILE A 1 83 ? 14.868 -3.492 -9.993 1.00 90.38 83 ILE A N 1
ATOM 665 C CA . ILE A 1 83 ? 14.828 -4.077 -8.640 1.00 90.38 83 ILE A CA 1
ATOM 666 C C . ILE A 1 83 ? 13.943 -3.240 -7.702 1.00 90.38 83 ILE A C 1
ATOM 668 O O . ILE A 1 83 ? 13.194 -3.790 -6.895 1.00 90.38 83 ILE A O 1
ATOM 672 N N . PHE A 1 84 ? 14.006 -1.911 -7.821 1.00 90.94 84 PHE A N 1
ATOM 673 C CA . PHE A 1 84 ? 13.219 -0.996 -7.000 1.00 90.94 84 PHE A CA 1
ATOM 674 C C . PHE A 1 84 ? 11.719 -1.056 -7.325 1.00 90.94 84 PHE A C 1
ATOM 676 O O . PHE A 1 84 ? 10.904 -1.154 -6.407 1.00 90.94 84 PHE A O 1
ATOM 683 N N . SER A 1 85 ? 11.353 -1.082 -8.611 1.00 92.44 85 SER A N 1
ATOM 684 C CA . SER A 1 85 ? 9.966 -1.285 -9.041 1.00 92.44 85 SER A CA 1
ATOM 685 C C . SER A 1 85 ? 9.414 -2.614 -8.523 1.00 92.44 85 SER A C 1
ATOM 687 O O . SER A 1 85 ? 8.380 -2.639 -7.854 1.00 92.44 85 SER A O 1
ATOM 689 N N . VAL A 1 86 ? 10.141 -3.718 -8.720 1.00 93.25 86 VAL A N 1
ATOM 690 C CA . VAL A 1 86 ? 9.732 -5.053 -8.248 1.00 93.25 86 VAL A CA 1
ATOM 691 C C . VAL A 1 86 ? 9.568 -5.088 -6.723 1.00 93.25 86 VAL A C 1
ATOM 693 O O . VAL A 1 86 ? 8.628 -5.703 -6.211 1.00 93.25 86 VAL A O 1
ATOM 696 N N . LEU A 1 87 ? 10.432 -4.391 -5.979 1.00 94.06 87 LEU A N 1
ATOM 697 C CA . LEU A 1 87 ? 10.314 -4.256 -4.526 1.00 94.06 87 LEU A CA 1
ATOM 698 C C . LEU A 1 87 ? 9.011 -3.546 -4.119 1.00 94.06 87 LEU A C 1
ATOM 700 O O . LEU A 1 87 ? 8.323 -4.008 -3.204 1.00 94.06 87 LEU A O 1
ATOM 704 N N . ILE A 1 88 ? 8.652 -2.457 -4.804 1.00 95.31 88 ILE A N 1
ATOM 705 C CA . ILE A 1 88 ? 7.396 -1.731 -4.577 1.00 95.31 88 ILE A CA 1
ATOM 706 C C . ILE A 1 88 ? 6.190 -2.607 -4.923 1.00 95.31 88 ILE A C 1
ATOM 708 O O . ILE A 1 88 ? 5.277 -2.725 -4.104 1.00 95.31 88 ILE A O 1
ATOM 712 N N . GLN A 1 89 ? 6.202 -3.270 -6.083 1.00 95.62 89 GLN A N 1
ATOM 713 C CA . GLN A 1 89 ? 5.132 -4.178 -6.506 1.00 95.62 89 GLN A CA 1
ATOM 714 C C . GLN A 1 89 ? 4.899 -5.274 -5.457 1.00 95.62 89 GLN A C 1
ATOM 716 O O . GLN A 1 89 ? 3.779 -5.459 -4.982 1.00 95.62 89 GLN A O 1
ATOM 721 N N . LYS A 1 90 ? 5.970 -5.936 -4.996 1.00 95.75 90 LYS A N 1
ATOM 722 C CA . LYS A 1 90 ? 5.908 -6.938 -3.921 1.00 95.75 90 LYS A CA 1
ATOM 723 C C . LYS A 1 90 ? 5.318 -6.366 -2.632 1.00 95.75 90 LYS A C 1
ATOM 725 O O . LYS A 1 90 ? 4.540 -7.038 -1.955 1.00 95.75 90 LYS A O 1
ATOM 730 N N . GLN A 1 91 ? 5.689 -5.142 -2.264 1.00 97.50 91 GLN A N 1
ATOM 731 C CA . GLN A 1 91 ? 5.178 -4.512 -1.052 1.00 97.50 91 GLN A CA 1
ATOM 732 C C . GLN A 1 91 ? 3.681 -4.182 -1.164 1.00 97.50 91 GLN A C 1
ATOM 734 O O . GLN A 1 91 ? 2.953 -4.406 -0.198 1.00 97.50 91 GLN A O 1
ATOM 739 N N . ILE A 1 92 ? 3.201 -3.743 -2.331 1.00 97.94 92 ILE A N 1
ATOM 740 C CA . ILE A 1 92 ? 1.769 -3.536 -2.604 1.00 97.94 92 ILE A CA 1
ATOM 741 C C . ILE A 1 92 ? 1.001 -4.861 -2.525 1.00 97.94 92 ILE A C 1
ATOM 743 O O . ILE A 1 92 ? -0.021 -4.931 -1.842 1.00 97.94 92 ILE A O 1
ATOM 747 N N . LEU A 1 93 ? 1.523 -5.937 -3.125 1.00 97.69 93 LEU A N 1
ATOM 748 C CA . LEU A 1 93 ? 0.907 -7.268 -3.047 1.00 97.69 93 LEU A CA 1
ATOM 749 C C . LEU A 1 93 ? 0.768 -7.764 -1.603 1.00 97.69 93 LEU A C 1
ATOM 751 O O . LEU A 1 93 ? -0.254 -8.343 -1.245 1.00 97.69 93 LEU A O 1
ATOM 755 N N . LYS A 1 94 ? 1.753 -7.494 -0.738 1.00 97.12 94 LYS A N 1
ATOM 756 C CA . LYS A 1 94 ? 1.664 -7.834 0.692 1.00 97.12 94 LYS A CA 1
ATOM 757 C C . LYS A 1 94 ? 0.561 -7.061 1.416 1.00 97.12 94 LYS A C 1
ATOM 759 O O . LYS A 1 94 ? -0.079 -7.630 2.297 1.00 97.12 94 LYS A O 1
ATOM 764 N N . ILE A 1 95 ? 0.354 -5.787 1.074 1.00 97.31 95 ILE A N 1
ATOM 765 C CA . ILE A 1 95 ? -0.741 -4.969 1.623 1.00 97.31 95 ILE A CA 1
ATOM 766 C C . ILE A 1 95 ? -2.083 -5.558 1.198 1.00 97.31 95 ILE A C 1
ATOM 768 O O . ILE A 1 95 ? -2.929 -5.795 2.056 1.00 97.31 95 ILE A O 1
ATOM 772 N N . PHE A 1 96 ? -2.248 -5.840 -0.098 1.00 97.31 96 PHE A N 1
ATOM 773 C CA . PHE A 1 96 ? -3.472 -6.435 -0.629 1.00 97.31 96 PHE A CA 1
ATOM 774 C C . PHE A 1 96 ? -3.762 -7.797 0.008 1.00 97.31 96 PHE A C 1
ATOM 776 O O . PHE A 1 96 ? -4.844 -8.002 0.547 1.00 97.31 96 PHE A O 1
ATOM 783 N N . HIS A 1 97 ? -2.770 -8.691 0.051 1.00 95.88 97 HIS A N 1
ATOM 784 C CA . HIS A 1 97 ? -2.895 -9.991 0.706 1.00 95.88 97 HIS A CA 1
ATOM 785 C C . HIS A 1 97 ? -3.328 -9.852 2.171 1.00 95.88 97 HIS A C 1
ATOM 787 O O . HIS A 1 97 ? -4.302 -10.473 2.582 1.00 95.88 97 HIS A O 1
ATOM 793 N N . ALA A 1 98 ? -2.661 -8.998 2.955 1.00 94.50 98 ALA A N 1
ATOM 794 C CA . ALA A 1 98 ? -3.013 -8.788 4.361 1.00 94.50 98 ALA A CA 1
ATOM 795 C C . ALA A 1 98 ? -4.429 -8.212 4.554 1.00 94.50 98 ALA A C 1
ATOM 797 O O . ALA A 1 98 ? -5.054 -8.481 5.578 1.00 94.50 98 ALA A O 1
ATOM 798 N N . LEU A 1 99 ? -4.934 -7.436 3.588 1.00 93.94 99 LEU A N 1
ATOM 799 C CA . LEU A 1 99 ? -6.290 -6.889 3.622 1.00 93.94 99 LEU A CA 1
ATOM 800 C C . LEU A 1 99 ? -7.352 -7.982 3.432 1.00 93.94 99 LEU A C 1
ATOM 802 O O . LEU A 1 99 ? -8.383 -7.936 4.098 1.00 93.94 99 LEU A O 1
ATOM 806 N N . VAL A 1 100 ? -7.109 -8.945 2.536 1.00 93.06 100 VAL A N 1
ATOM 807 C CA . VAL A 1 100 ? -8.123 -9.931 2.110 1.00 93.06 100 VAL A CA 1
ATOM 808 C C . VAL A 1 100 ? -8.006 -11.296 2.783 1.00 93.06 100 VAL A C 1
ATOM 810 O O . VAL A 1 100 ? -8.993 -12.023 2.830 1.00 93.06 100 VAL A O 1
ATOM 813 N N . GLN A 1 101 ? -6.832 -11.648 3.321 1.00 90.94 101 GLN A N 1
ATOM 814 C CA . GLN A 1 101 ? -6.508 -13.001 3.795 1.00 90.94 101 GLN A CA 1
ATOM 815 C C . GLN A 1 101 ? -7.509 -13.560 4.819 1.00 90.94 101 GLN A C 1
ATOM 817 O O . GLN A 1 101 ? -7.847 -14.737 4.753 1.00 90.94 101 GLN A O 1
ATOM 822 N N . TYR A 1 102 ? -7.958 -12.741 5.777 1.00 86.06 102 TYR A N 1
ATOM 823 C CA . TYR A 1 102 ? -8.826 -13.200 6.876 1.00 86.06 102 TYR A CA 1
ATOM 824 C C . TYR A 1 102 ? -10.308 -12.893 6.667 1.00 86.06 102 TYR A C 1
ATOM 826 O O . TYR A 1 102 ? -11.166 -13.584 7.204 1.00 86.06 102 TYR A O 1
ATOM 834 N N . SER A 1 103 ? -10.625 -11.844 5.915 1.00 84.94 103 SER A N 1
ATOM 835 C CA . SER A 1 103 ? -11.992 -11.558 5.486 1.00 84.94 103 SER A CA 1
ATOM 836 C C . SER A 1 103 ? -11.929 -10.711 4.232 1.00 84.94 103 SER A C 1
ATOM 838 O O . SER A 1 103 ? -11.151 -9.760 4.201 1.00 84.94 103 SER A O 1
ATOM 840 N N . LEU A 1 104 ? -12.792 -10.976 3.258 1.00 89.12 104 LEU A N 1
ATOM 841 C CA . LEU A 1 104 ? -12.890 -10.155 2.060 1.00 89.12 104 LEU A CA 1
ATOM 842 C C . LEU A 1 104 ? -13.844 -8.964 2.300 1.00 89.12 104 LEU A C 1
ATOM 844 O O . LEU A 1 104 ? -15.051 -9.181 2.420 1.00 89.12 104 LEU A O 1
ATOM 848 N N . PRO A 1 105 ? -13.360 -7.706 2.371 1.00 90.31 105 PRO A N 1
ATOM 849 C CA . PRO A 1 105 ? -14.231 -6.547 2.548 1.00 90.31 105 PRO A CA 1
ATOM 850 C C . PRO A 1 105 ? -14.922 -6.173 1.227 1.00 90.31 105 PRO A C 1
ATOM 852 O O . PRO A 1 105 ? -14.421 -5.341 0.472 1.00 90.31 105 PRO A O 1
ATOM 855 N N . LEU A 1 106 ? -16.092 -6.759 0.952 1.00 90.81 106 LEU A N 1
ATOM 856 C CA . LEU A 1 106 ? -16.828 -6.569 -0.314 1.00 90.81 106 LEU A CA 1
ATOM 857 C C . LEU A 1 106 ? -17.200 -5.108 -0.623 1.00 90.81 106 LEU A C 1
ATOM 859 O O . LEU A 1 106 ? -17.334 -4.743 -1.787 1.00 90.81 106 LEU A O 1
ATOM 863 N N . GLN A 1 107 ? -17.304 -4.255 0.398 1.00 90.81 107 GLN A N 1
ATOM 864 C CA . GLN A 1 107 ? -17.513 -2.812 0.220 1.00 90.81 107 GLN A CA 1
ATOM 865 C C . GLN A 1 107 ? -16.324 -2.091 -0.443 1.00 90.81 107 GLN A C 1
ATOM 867 O O . GLN A 1 107 ? -16.506 -1.053 -1.067 1.00 90.81 107 GLN A O 1
ATOM 872 N N . LEU A 1 108 ? -15.112 -2.640 -0.313 1.00 91.81 108 LEU A N 1
ATOM 873 C CA . LEU A 1 108 ? -13.903 -2.143 -0.976 1.00 91.81 108 LEU A CA 1
ATOM 874 C C . LEU A 1 108 ? -13.591 -2.941 -2.244 1.00 91.81 108 LEU A C 1
ATOM 876 O O . LEU A 1 108 ? -13.099 -2.389 -3.223 1.00 91.81 108 LEU A O 1
ATOM 880 N N . ILE A 1 109 ? -13.844 -4.251 -2.207 1.00 93.62 109 ILE A N 1
ATOM 881 C CA . ILE A 1 109 ? -13.461 -5.201 -3.250 1.00 93.62 109 ILE A CA 1
ATOM 882 C C . ILE A 1 109 ? -14.731 -5.817 -3.832 1.00 93.62 109 ILE A C 1
ATOM 884 O O . ILE A 1 109 ? -15.130 -6.930 -3.492 1.00 93.62 109 ILE A O 1
ATOM 888 N N . ASN A 1 110 ? -15.378 -5.051 -4.707 1.00 93.56 110 ASN A N 1
ATOM 889 C CA . ASN A 1 110 ? -16.465 -5.552 -5.539 1.00 93.56 110 ASN A CA 1
ATOM 890 C C . ASN A 1 110 ? -15.913 -6.403 -6.702 1.00 93.56 110 ASN A C 1
ATOM 892 O O . ASN A 1 110 ? -14.699 -6.525 -6.882 1.00 93.56 110 ASN A O 1
ATOM 896 N N . ASN A 1 111 ? -16.805 -6.969 -7.520 1.00 93.06 111 ASN A N 1
ATOM 897 C CA . ASN A 1 111 ? -16.416 -7.807 -8.661 1.00 93.06 111 ASN A CA 1
ATOM 898 C C . ASN A 1 111 ? -15.430 -7.110 -9.614 1.00 93.06 111 ASN A C 1
ATOM 900 O O . ASN A 1 111 ? -14.464 -7.729 -10.056 1.00 93.06 111 ASN A O 1
ATOM 904 N N . THR A 1 112 ? -15.626 -5.820 -9.890 1.00 94.38 112 THR A N 1
ATOM 905 C CA . THR A 1 112 ? -14.755 -5.043 -10.781 1.00 94.38 112 THR A CA 1
ATOM 906 C C . THR A 1 112 ? -13.357 -4.874 -10.192 1.00 94.38 112 THR A C 1
ATOM 908 O O . THR A 1 112 ? -12.367 -5.166 -10.859 1.00 94.38 112 THR A O 1
ATOM 911 N N . VAL A 1 113 ? -13.265 -4.455 -8.926 1.00 94.81 113 VAL A N 1
ATOM 912 C CA . VAL A 1 113 ? -11.981 -4.268 -8.233 1.00 94.81 113 VAL A CA 1
ATOM 913 C C . VAL A 1 113 ? -11.242 -5.600 -8.121 1.00 94.81 113 VAL A C 1
ATOM 915 O O . VAL A 1 113 ? -10.048 -5.661 -8.404 1.00 94.81 113 VAL A O 1
ATOM 918 N N . MET A 1 114 ? -11.944 -6.683 -7.772 1.00 95.19 114 MET A N 1
ATOM 919 C CA . MET A 1 114 ? -11.348 -8.020 -7.723 1.00 95.19 114 MET A CA 1
ATOM 920 C C . MET A 1 114 ? -10.807 -8.444 -9.091 1.00 95.19 114 MET A C 1
ATOM 922 O O . MET A 1 114 ? -9.678 -8.916 -9.173 1.00 95.19 114 MET A O 1
ATOM 926 N N . THR A 1 115 ? -11.570 -8.232 -10.166 1.00 96.00 115 THR A N 1
ATOM 927 C CA . THR A 1 115 ? -11.148 -8.584 -11.533 1.00 96.00 115 THR A CA 1
ATOM 928 C C . THR A 1 115 ? -9.846 -7.880 -11.911 1.00 96.00 115 THR A C 1
ATOM 930 O O . THR A 1 115 ? -8.903 -8.530 -12.349 1.00 96.00 115 THR A O 1
ATOM 933 N N . GLN A 1 116 ? -9.739 -6.581 -11.635 1.00 96.19 116 GLN A N 1
ATOM 934 C CA . GLN A 1 116 ? -8.511 -5.820 -11.879 1.00 96.19 116 GLN A CA 1
ATOM 935 C C . GLN A 1 116 ? -7.319 -6.349 -11.061 1.00 96.19 116 GLN A C 1
ATOM 937 O O . GLN A 1 116 ? -6.199 -6.418 -11.564 1.00 96.19 116 GLN A O 1
ATOM 942 N N . TRP A 1 117 ? -7.531 -6.749 -9.800 1.00 97.50 117 TRP A N 1
ATOM 943 C CA . TRP A 1 117 ? -6.478 -7.399 -9.008 1.00 97.50 117 TRP A CA 1
ATOM 944 C C . TRP A 1 117 ? -6.061 -8.749 -9.595 1.00 97.50 117 TRP A C 1
ATOM 946 O O . TRP A 1 117 ? -4.870 -9.056 -9.608 1.00 97.50 117 TRP A O 1
ATOM 956 N N . MET A 1 118 ? -7.002 -9.532 -10.123 1.00 96.69 118 MET A N 1
ATOM 957 C CA . MET A 1 118 ? -6.694 -10.793 -10.801 1.00 96.69 118 MET A CA 1
ATOM 958 C C . MET A 1 118 ? -5.886 -10.575 -12.086 1.00 96.69 118 MET A C 1
ATOM 960 O O . MET A 1 118 ? -4.948 -11.328 -12.340 1.00 96.69 118 MET A O 1
ATOM 964 N N . GLU A 1 119 ? -6.181 -9.528 -12.858 1.00 96.56 119 GLU A N 1
ATOM 965 C CA . GLU A 1 119 ? -5.392 -9.140 -14.035 1.00 96.56 119 GLU A CA 1
ATOM 966 C C . GLU A 1 119 ? -3.965 -8.724 -13.656 1.00 96.56 119 GLU A C 1
ATOM 968 O O . GLU A 1 119 ? -3.006 -9.173 -14.283 1.00 96.56 119 GLU A O 1
ATOM 973 N N . ILE A 1 120 ? -3.805 -7.934 -12.586 1.00 96.44 120 ILE A N 1
ATOM 974 C CA . ILE A 1 120 ? -2.491 -7.557 -12.042 1.00 96.44 120 ILE A CA 1
ATOM 975 C C . ILE A 1 120 ? -1.702 -8.803 -11.625 1.00 96.44 120 ILE A C 1
ATOM 977 O O . ILE A 1 120 ? -0.534 -8.945 -11.985 1.00 96.44 120 ILE A O 1
ATOM 981 N N . LEU A 1 121 ? -2.325 -9.716 -10.872 1.00 95.56 121 LEU A N 1
ATOM 982 C CA . LEU A 1 121 ? -1.683 -10.955 -10.430 1.00 95.56 121 LEU A CA 1
ATOM 983 C C . LEU A 1 121 ? -1.266 -11.817 -11.621 1.00 95.56 121 LEU A C 1
ATOM 985 O O . LEU A 1 121 ? -0.136 -12.298 -11.650 1.00 95.56 121 LEU A O 1
ATOM 989 N N . ARG A 1 122 ? -2.141 -11.963 -12.621 1.00 95.31 122 ARG A N 1
ATOM 990 C CA . ARG A 1 122 ? -1.836 -12.670 -13.867 1.00 95.31 122 ARG A CA 1
ATOM 991 C C . ARG A 1 122 ? -0.632 -12.058 -14.577 1.00 95.31 122 ARG A C 1
ATOM 993 O O . ARG A 1 122 ? 0.322 -12.771 -14.852 1.00 95.31 122 ARG A O 1
ATOM 1000 N N . ALA A 1 123 ? -0.629 -10.743 -14.789 1.00 93.56 123 ALA A N 1
ATOM 1001 C CA . ALA A 1 123 ? 0.470 -10.047 -15.455 1.00 93.56 123 ALA A CA 1
ATOM 1002 C C . ALA A 1 123 ? 1.814 -10.188 -14.718 1.00 93.56 123 ALA A C 1
ATOM 1004 O O . ALA A 1 123 ? 2.870 -10.112 -15.339 1.00 93.56 123 ALA A O 1
ATOM 1005 N N . ILE A 1 124 ? 1.796 -10.367 -13.393 1.00 91.62 124 ILE A N 1
ATOM 1006 C CA . ILE A 1 124 ? 3.003 -10.628 -12.598 1.00 91.62 124 ILE A CA 1
ATOM 1007 C C . ILE A 1 124 ? 3.447 -12.089 -12.730 1.00 91.62 124 ILE A C 1
ATOM 1009 O O . ILE A 1 124 ? 4.647 -12.337 -12.823 1.00 91.62 124 ILE A O 1
ATOM 1013 N N . MET A 1 125 ? 2.509 -13.042 -12.736 1.00 90.31 125 MET A N 1
ATOM 1014 C CA . MET A 1 125 ? 2.799 -14.473 -12.901 1.00 90.31 125 MET A CA 1
ATOM 1015 C C . MET A 1 125 ? 3.299 -14.820 -14.307 1.00 90.31 125 MET A C 1
ATOM 1017 O O . MET A 1 125 ? 4.143 -15.699 -14.436 1.00 90.31 125 MET A O 1
ATOM 1021 N N . ASP A 1 126 ? 2.821 -14.109 -15.329 1.00 89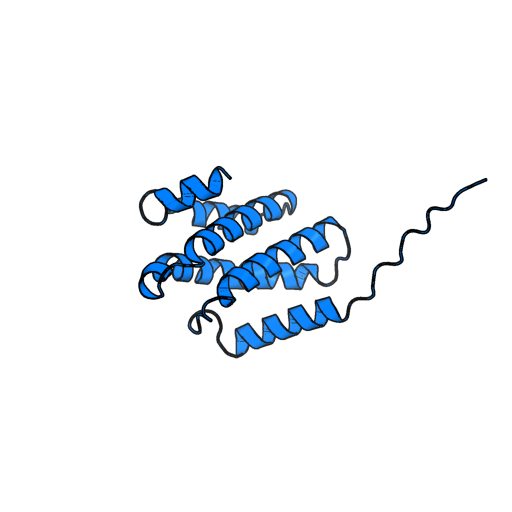.88 126 ASP A N 1
ATOM 1022 C CA . ASP A 1 126 ? 3.204 -14.309 -16.731 1.00 89.88 126 ASP A CA 1
ATOM 1023 C C . ASP A 1 126 ? 4.595 -13.720 -17.062 1.00 89.88 126 ASP A C 1
ATOM 1025 O O . ASP A 1 126 ? 5.059 -13.843 -18.194 1.00 89.88 126 ASP A O 1
ATOM 1029 N N . ARG A 1 127 ? 5.285 -13.066 -16.111 1.00 85.50 127 ARG A N 1
ATOM 1030 C CA . ARG A 1 127 ? 6.646 -12.559 -16.352 1.00 85.50 127 ARG A CA 1
ATOM 1031 C C . ARG A 1 127 ? 7.661 -13.685 -16.388 1.00 85.50 127 ARG A C 1
ATOM 1033 O O . ARG A 1 127 ? 7.718 -14.518 -15.485 1.00 85.50 127 ARG A O 1
ATOM 1040 N N . ASP A 1 128 ? 8.554 -13.593 -17.364 1.00 79.38 128 ASP A N 1
ATOM 1041 C CA . ASP A 1 128 ? 9.716 -14.461 -17.446 1.00 79.38 128 ASP A CA 1
ATOM 1042 C C . ASP A 1 128 ? 10.571 -14.372 -16.178 1.00 79.38 128 ASP A C 1
ATOM 1044 O O . ASP A 1 128 ? 10.797 -13.298 -15.604 1.00 79.38 128 ASP A O 1
ATOM 1048 N N . VAL A 1 129 ? 11.085 -15.526 -15.750 1.00 73.38 129 VAL A N 1
ATOM 1049 C CA . VAL A 1 129 ? 12.065 -15.590 -14.666 1.00 73.38 129 VAL A CA 1
ATOM 1050 C C . VAL A 1 129 ? 13.303 -14.805 -15.113 1.00 73.38 129 VAL A C 1
ATOM 1052 O O . VAL A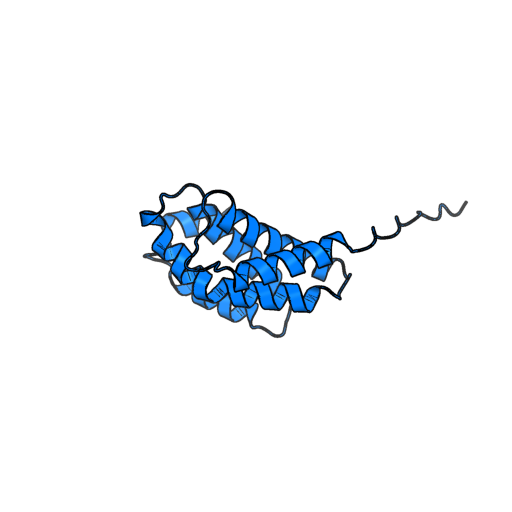 1 129 ? 13.853 -15.118 -16.172 1.00 73.38 129 VAL A O 1
ATOM 1055 N N . PRO A 1 130 ? 13.772 -13.801 -14.341 1.00 71.31 130 PRO A N 1
ATOM 1056 C CA . PRO A 1 130 ? 14.964 -13.049 -14.706 1.00 71.31 130 PRO A CA 1
ATOM 1057 C C . PRO A 1 130 ? 16.123 -14.008 -14.961 1.00 71.31 130 PRO A C 1
ATOM 1059 O O . PRO A 1 130 ? 16.382 -14.885 -14.132 1.00 71.31 130 PRO A O 1
ATOM 1062 N N . ALA A 1 131 ? 16.821 -13.839 -16.088 1.00 71.31 131 ALA A N 1
ATOM 1063 C CA . ALA A 1 131 ? 17.980 -14.660 -16.405 1.00 71.31 131 ALA A CA 1
ATOM 1064 C C . ALA A 1 131 ? 18.953 -14.616 -15.219 1.00 71.31 131 ALA A C 1
ATOM 1066 O O . ALA A 1 131 ? 19.390 -13.538 -14.796 1.00 71.31 131 ALA A O 1
ATOM 1067 N N . VAL A 1 132 ? 19.245 -15.783 -14.639 1.00 63.38 132 VAL A N 1
ATOM 1068 C CA . VAL A 1 132 ? 20.214 -15.903 -13.550 1.00 63.38 132 VAL A CA 1
ATOM 1069 C C . VAL A 1 132 ? 21.506 -15.275 -14.058 1.00 63.38 132 VAL A C 1
ATOM 1071 O O . VAL A 1 132 ? 22.009 -15.671 -15.108 1.00 63.38 132 VAL A O 1
ATOM 1074 N N . ARG A 1 133 ? 22.023 -14.257 -13.356 1.00 55.03 133 ARG A N 1
ATOM 1075 C CA . ARG A 1 133 ? 23.338 -13.690 -13.663 1.00 55.03 133 ARG A CA 1
ATOM 1076 C C . ARG A 1 133 ? 24.343 -14.831 -13.547 1.00 55.03 133 ARG A C 1
ATOM 1078 O O . ARG A 1 133 ? 24.756 -15.162 -12.439 1.00 55.03 133 ARG A O 1
ATOM 1085 N N . HIS A 1 134 ? 24.714 -15.440 -14.670 1.00 49.31 134 HIS A N 1
ATOM 1086 C CA . HIS A 1 134 ? 25.908 -16.258 -14.742 1.00 49.31 134 HIS A CA 1
ATOM 1087 C C . HIS A 1 134 ? 27.049 -15.331 -14.343 1.00 49.31 134 HIS A C 1
ATOM 1089 O O . HIS A 1 134 ? 27.417 -14.420 -15.084 1.00 49.31 134 HIS A O 1
ATOM 1095 N N . THR A 1 135 ? 27.549 -15.504 -13.123 1.00 48.44 135 THR A N 1
ATOM 1096 C CA . THR A 1 135 ? 28.856 -15.000 -12.733 1.00 48.44 135 THR A CA 1
ATOM 1097 C C . THR A 1 135 ? 29.826 -15.559 -13.757 1.00 48.44 135 THR A C 1
ATOM 1099 O O . THR A 1 135 ? 30.137 -16.748 -13.726 1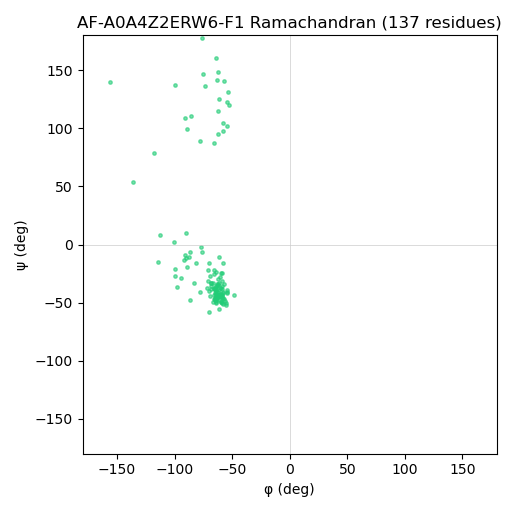.00 48.44 135 THR A O 1
ATOM 1102 N N . GLN A 1 136 ? 30.235 -14.724 -14.710 1.00 41.69 136 GLN A N 1
ATOM 1103 C CA . GLN A 1 136 ? 31.385 -15.008 -15.546 1.00 41.69 136 GLN A CA 1
ATOM 1104 C C . GLN A 1 136 ? 32.573 -15.078 -14.590 1.00 41.69 136 GLN A C 1
ATOM 1106 O O . GLN A 1 136 ? 33.127 -14.063 -14.174 1.00 41.69 136 GLN A O 1
ATOM 1111 N N . THR A 1 137 ? 32.900 -16.292 -14.161 1.00 46.91 137 THR A N 1
ATOM 1112 C CA . THR A 1 137 ? 34.197 -16.623 -13.593 1.00 46.91 137 THR A CA 1
ATOM 1113 C C . THR A 1 137 ? 35.202 -16.460 -14.723 1.00 46.91 137 THR A C 1
ATOM 1115 O O . THR A 1 137 ? 35.450 -17.392 -15.485 1.00 46.91 137 THR A O 1
ATOM 1118 N N . HIS A 1 138 ? 35.716 -15.241 -14.885 1.00 48.50 138 HIS A N 1
ATOM 1119 C CA . HIS A 1 138 ? 36.935 -15.025 -15.646 1.00 48.50 138 HIS A CA 1
ATOM 1120 C C . HIS A 1 138 ? 38.053 -15.771 -14.918 1.00 48.50 138 HIS A C 1
ATOM 1122 O O . HIS A 1 138 ? 38.350 -15.475 -13.760 1.00 48.50 138 HIS A O 1
ATOM 1128 N N . THR A 1 139 ? 38.578 -16.791 -15.592 1.00 57.12 139 THR A N 1
ATOM 1129 C CA . THR A 1 139 ? 39.835 -17.469 -15.259 1.00 57.12 139 THR A CA 1
ATOM 1130 C C . THR A 1 139 ? 40.892 -16.949 -16.216 1.00 57.12 139 THR A C 1
ATOM 1132 O O . THR A 1 139 ? 40.504 -16.645 -17.370 1.00 57.12 139 THR A O 1
#

InterPro domains:
  IPR011989 Armadillo-like helical [G3DSA:1.25.10.10] (1-138)
  IPR016024 Armadillo-type fold [SSF48371] (2-132)

Sequence (139 aa):
MCLRAIIKHDFPGRWTAIVDKIGMYLQSQNGGSWYGSLLALYQLVKTYEYRKADEREPLLAAMQIFLPRIQQLISQLLADATIFSVLIQKQILKIFHALVQYSLPLQLINNTVMTQWMEILRAIMDRDVPAVRHTQTHT

Radius of gyration: 16.97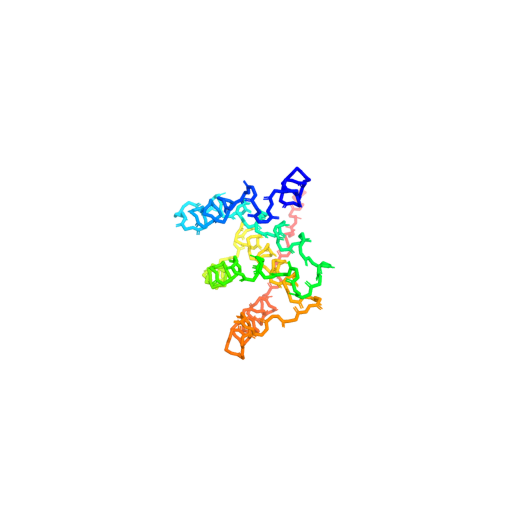 Å; Cα contacts (8 Å, |Δi|>4): 86; chains: 1; bounding box: 57×30×38 Å

Solvent-accessible surface area (backbone atoms only — not comparable to full-atom values): 8179 Å² total; per-residue (Å²): 114,68,67,49,54,51,46,67,74,28,49,71,83,79,43,58,66,56,57,57,52,34,51,56,36,62,67,41,90,57,67,85,44,32,57,60,30,49,53,51,51,34,41,53,43,58,66,47,51,85,52,55,79,82,75,34,52,69,56,51,61,53,42,66,62,45,49,64,54,50,51,52,52,40,62,72,36,69,83,44,83,49,73,68,43,48,51,45,41,53,50,49,51,51,36,55,47,49,55,41,74,79,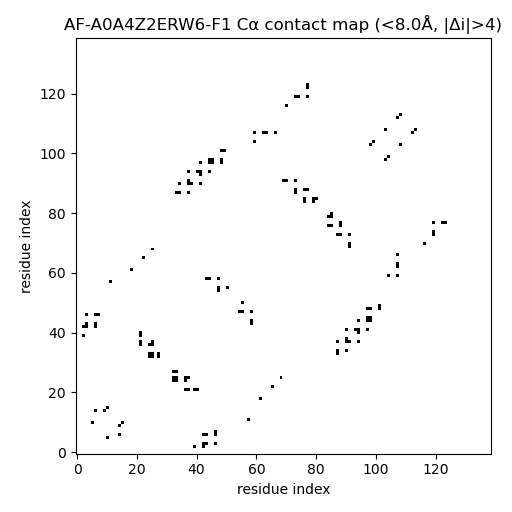50,73,58,53,94,75,47,39,74,68,54,46,51,55,51,51,52,54,51,46,61,60,68,72,50,78,78,76,80,75,80,75,77,78,76,83,125